Protein AF-A0A9E2PJC6-F1 (afdb_monomer)

Radius of gyration: 30.35 Å; Cα contacts (8 Å, |Δi|>4): 29; chains: 1; bounding box: 63×30×76 Å

Secondary structure (DSSP, 8-state):
-HHHHHHHHHHHHHTHHHHHHHHHHHHHHHHHHHTT------GGGGS-TT-HHHHHHHHHHHHH--S---------SSS-S-SHHHHHHHHHHHHHHHHSTT--GGG---TT-

Sequence (113 aa):
MKIFAIKFANAVIKYRLLFVVIFTFISLFFLYVIRDIDFETNIDDFYPQRHPYLNVQNKLTAIFGGLNQASIAIHVKEGDILNPDTLGKVIRITNELYLMDGINAGRITSLSA

Mean predicted aligned error: 11.97 Å

Structure (mmCIF, N/CA/C/O backbone):
data_AF-A0A9E2PJC6-F1
#
_entry.id   AF-A0A9E2PJC6-F1
#
loop_
_atom_site.group_PDB
_atom_site.id
_atom_site.type_symbol
_atom_site.label_atom_id
_atom_site.label_alt_id
_atom_site.label_comp_id
_atom_site.label_asym_id
_atom_site.label_entity_id
_atom_site.label_seq_id
_atom_site.pdbx_PDB_ins_code
_atom_site.Cartn_x
_atom_site.Cartn_y
_atom_site.Cartn_z
_atom_site.occupancy
_atom_site.B_iso_or_equiv
_atom_site.auth_seq_id
_atom_site.auth_comp_id
_atom_site.auth_asym_id
_atom_site.auth_atom_id
_atom_site.pdbx_PDB_model_num
ATOM 1 N N . MET A 1 1 ? 36.268 5.777 -38.841 1.00 59.91 1 MET A N 1
ATOM 2 C CA . MET A 1 1 ? 35.090 6.354 -38.145 1.00 59.91 1 MET A CA 1
ATOM 3 C C . MET A 1 1 ? 34.325 7.401 -38.967 1.00 59.91 1 MET A C 1
ATOM 5 O O . MET A 1 1 ? 33.122 7.251 -39.118 1.00 59.91 1 MET A O 1
ATOM 9 N N . LYS A 1 2 ? 34.980 8.416 -39.559 1.00 68.38 2 LYS A N 1
ATOM 10 C CA . LYS A 1 2 ? 34.298 9.513 -40.292 1.00 68.38 2 LYS A CA 1
ATOM 11 C C . LYS A 1 2 ? 33.443 9.064 -41.495 1.00 68.38 2 LYS A C 1
ATOM 13 O O . LYS A 1 2 ? 32.344 9.564 -41.684 1.00 68.38 2 LYS A O 1
ATOM 18 N N . ILE A 1 3 ? 33.907 8.074 -42.262 1.00 73.31 3 ILE A N 1
ATOM 19 C CA . ILE A 1 3 ? 33.200 7.560 -43.455 1.00 73.31 3 ILE A CA 1
ATOM 20 C C . ILE A 1 3 ? 31.869 6.884 -43.086 1.00 73.31 3 ILE A C 1
ATOM 22 O O . ILE A 1 3 ? 30.889 7.004 -43.815 1.00 73.31 3 ILE A O 1
ATOM 26 N N . PHE A 1 4 ? 31.819 6.204 -41.940 1.00 78.50 4 PHE A N 1
ATOM 27 C CA . 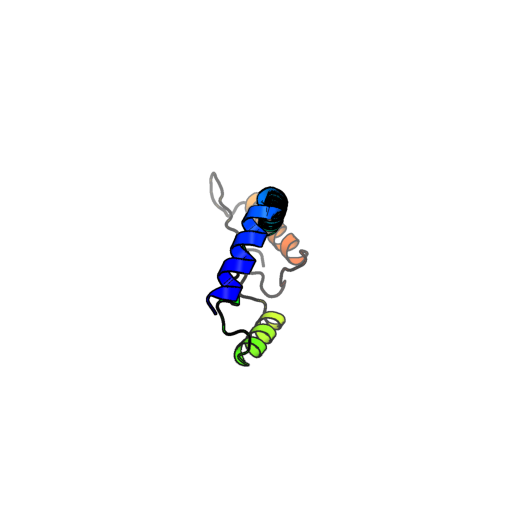PHE A 1 4 ? 30.606 5.551 -41.448 1.00 78.50 4 PHE A CA 1
ATOM 28 C C . PHE A 1 4 ? 29.540 6.579 -41.052 1.00 78.50 4 PHE A C 1
ATOM 30 O O . PHE A 1 4 ? 28.398 6.473 -41.488 1.00 78.50 4 PHE A O 1
ATOM 37 N N . ALA A 1 5 ? 29.935 7.624 -40.320 1.00 82.00 5 ALA A N 1
ATOM 38 C CA . ALA A 1 5 ? 29.036 8.707 -39.926 1.00 82.00 5 ALA A CA 1
ATOM 39 C C . ALA A 1 5 ? 28.439 9.441 -41.142 1.00 82.00 5 ALA A C 1
ATOM 41 O O . ALA A 1 5 ? 27.244 9.719 -41.165 1.00 82.00 5 ALA A O 1
ATOM 42 N N . ILE A 1 6 ? 29.242 9.687 -42.185 1.00 83.00 6 ILE A N 1
ATOM 43 C CA . ILE A 1 6 ? 28.776 10.345 -43.417 1.00 83.00 6 ILE A CA 1
ATOM 44 C C . ILE A 1 6 ? 27.799 9.446 -44.192 1.00 83.00 6 ILE A C 1
ATOM 46 O O . ILE A 1 6 ? 26.764 9.916 -44.662 1.00 83.00 6 ILE A O 1
ATOM 50 N N . LYS A 1 7 ? 28.080 8.138 -44.293 1.00 82.00 7 LYS A N 1
ATOM 51 C CA . LYS A 1 7 ? 27.158 7.175 -44.923 1.00 82.00 7 LYS A CA 1
ATOM 52 C C . LYS A 1 7 ? 25.830 7.071 -44.165 1.00 82.00 7 LYS A C 1
ATOM 54 O O . LYS A 1 7 ? 24.780 7.018 -44.800 1.00 82.00 7 LYS A O 1
ATOM 59 N N . PHE A 1 8 ? 25.874 7.089 -42.834 1.00 85.12 8 PHE A N 1
ATOM 60 C CA . PHE A 1 8 ? 24.685 7.073 -41.984 1.00 85.12 8 PHE A CA 1
ATOM 61 C C . PHE A 1 8 ? 23.861 8.361 -42.123 1.00 85.12 8 PHE A C 1
ATOM 63 O O . PHE A 1 8 ? 22.662 8.292 -42.378 1.00 85.12 8 PHE A O 1
ATOM 70 N N . ALA A 1 9 ? 24.502 9.531 -42.061 1.00 82.69 9 ALA A N 1
ATOM 71 C CA . ALA A 1 9 ? 23.832 10.817 -42.253 1.00 82.69 9 ALA A CA 1
ATOM 72 C C . ALA A 1 9 ? 23.138 10.904 -43.623 1.00 82.69 9 ALA A C 1
ATOM 74 O O . ALA A 1 9 ? 21.976 11.299 -43.708 1.00 82.69 9 ALA A O 1
ATOM 75 N N . ASN A 1 10 ? 23.802 10.444 -44.689 1.00 84.94 10 ASN A N 1
ATOM 76 C CA . ASN A 1 10 ? 23.204 10.398 -46.024 1.00 84.94 10 ASN A CA 1
ATOM 77 C C . ASN A 1 10 ? 22.002 9.441 -46.100 1.00 84.94 10 ASN A C 1
ATOM 79 O O . ASN A 1 10 ? 21.031 9.748 -46.789 1.00 84.94 10 ASN A O 1
ATOM 83 N N . ALA A 1 11 ? 22.028 8.311 -45.386 1.00 84.31 11 ALA A N 1
ATOM 84 C CA . ALA A 1 11 ? 20.886 7.399 -45.306 1.00 84.31 11 ALA A CA 1
ATOM 85 C C . ALA A 1 11 ? 19.696 8.029 -44.560 1.00 84.31 11 ALA A C 1
ATOM 87 O O . ALA A 1 11 ? 18.560 7.920 -45.024 1.00 84.31 11 ALA A O 1
ATOM 88 N N . VAL A 1 12 ? 19.954 8.744 -43.462 1.00 86.06 12 VAL A N 1
ATOM 89 C CA . VAL A 1 12 ? 18.923 9.471 -42.704 1.00 86.06 12 VAL A CA 1
ATOM 90 C C . VAL A 1 12 ? 18.301 10.584 -43.548 1.00 86.06 12 VAL A C 1
ATOM 92 O O . VAL A 1 12 ? 17.080 10.707 -43.590 1.00 86.06 12 VAL A O 1
ATOM 95 N N . ILE A 1 13 ? 19.110 11.353 -44.281 1.00 88.88 13 ILE A N 1
ATOM 96 C CA . ILE A 1 13 ? 18.614 12.431 -45.151 1.00 88.88 13 ILE A CA 1
ATOM 97 C C . ILE A 1 13 ? 17.812 11.857 -46.328 1.00 88.88 13 ILE A C 1
ATOM 99 O O . ILE A 1 13 ? 16.726 12.355 -46.635 1.00 88.88 13 ILE A O 1
ATOM 103 N N . LYS A 1 14 ? 18.304 10.784 -46.965 1.00 90.38 14 LYS A N 1
ATOM 104 C CA . LYS A 1 14 ? 17.635 10.136 -48.104 1.00 90.38 14 LYS A CA 1
ATOM 105 C C . LYS A 1 14 ? 16.277 9.543 -47.720 1.00 90.38 14 LYS A C 1
ATOM 107 O O . LYS A 1 14 ? 15.327 9.674 -48.486 1.00 90.38 14 LYS A O 1
ATOM 112 N N . TYR A 1 15 ? 16.172 8.933 -46.539 1.00 90.94 15 TYR A N 1
ATOM 113 C CA . TYR A 1 15 ? 14.942 8.305 -46.043 1.00 90.94 15 TYR A CA 1
ATOM 114 C C . TYR A 1 15 ? 14.285 9.101 -44.906 1.00 90.94 15 TYR A C 1
ATOM 116 O O . TYR A 1 15 ? 13.640 8.520 -44.038 1.00 90.94 15 TYR A O 1
ATOM 124 N N . ARG A 1 16 ? 14.415 10.435 -44.904 1.00 89.56 16 ARG A N 1
ATOM 125 C CA . ARG A 1 16 ? 13.964 11.307 -43.800 1.00 89.56 16 ARG A CA 1
ATOM 126 C C . ARG A 1 16 ? 12.532 11.049 -43.321 1.00 89.56 16 ARG A C 1
ATOM 128 O O . ARG A 1 16 ? 12.294 11.043 -42.123 1.00 89.56 16 ARG A O 1
ATOM 135 N N . LEU A 1 17 ? 11.598 10.780 -44.238 1.00 90.81 17 LEU A N 1
ATOM 136 C CA . LEU A 1 17 ? 10.206 10.462 -43.900 1.00 90.81 17 LEU A CA 1
ATOM 137 C C . LEU A 1 17 ? 10.081 9.133 -43.146 1.00 90.81 17 LEU A C 1
ATOM 139 O O . LEU A 1 17 ? 9.351 9.068 -42.166 1.00 90.81 17 LEU A O 1
ATOM 143 N N . LEU A 1 18 ? 10.828 8.103 -43.555 1.00 91.69 18 LEU A N 1
ATOM 144 C CA . LEU A 1 18 ? 10.852 6.804 -42.880 1.00 91.69 18 LEU A CA 1
ATOM 145 C C . LEU A 1 18 ? 11.332 6.958 -41.432 1.00 91.69 18 LEU A C 1
ATOM 147 O O . LEU A 1 18 ? 10.693 6.457 -40.514 1.00 91.69 18 LEU A O 1
ATOM 151 N N . PHE A 1 19 ? 12.431 7.689 -41.226 1.00 92.12 19 PHE A N 1
ATOM 152 C CA . PHE A 1 19 ? 12.974 7.924 -39.889 1.00 92.12 19 PHE A CA 1
ATOM 153 C C . PHE A 1 19 ? 12.015 8.735 -39.018 1.00 92.12 19 PHE A C 1
ATOM 155 O O . PHE A 1 19 ? 11.775 8.344 -37.880 1.00 92.12 19 PHE A O 1
ATOM 162 N N . VAL A 1 20 ? 11.428 9.815 -39.547 1.00 93.56 20 VAL A N 1
ATOM 163 C CA . VAL A 1 20 ? 10.435 10.616 -38.812 1.00 93.56 20 VAL A CA 1
ATOM 164 C C . VAL A 1 20 ? 9.256 9.749 -38.383 1.00 93.56 20 VAL A C 1
ATOM 166 O O . VAL A 1 20 ? 8.925 9.735 -37.204 1.00 93.56 20 VAL A O 1
ATOM 169 N N . VAL A 1 21 ? 8.681 8.964 -39.298 1.00 96.12 21 VAL A N 1
ATOM 170 C CA . VAL A 1 21 ? 7.554 8.074 -38.989 1.00 96.12 21 VAL A CA 1
ATOM 171 C C . VAL A 1 21 ? 7.933 7.060 -37.909 1.00 96.12 21 VAL A C 1
ATOM 173 O O . VAL A 1 21 ? 7.198 6.915 -36.937 1.00 96.12 21 VAL A O 1
ATOM 176 N N . ILE A 1 22 ? 9.091 6.405 -38.029 1.00 96.06 22 ILE A N 1
ATOM 177 C CA . ILE A 1 22 ? 9.562 5.426 -37.039 1.00 96.06 22 ILE A CA 1
ATOM 178 C C . ILE A 1 22 ? 9.707 6.065 -35.655 1.00 96.06 22 ILE A C 1
ATOM 180 O O . ILE A 1 22 ? 9.180 5.530 -34.683 1.00 96.06 22 ILE A O 1
ATOM 184 N N . PHE A 1 23 ? 10.381 7.212 -35.551 1.00 95.75 23 PHE A N 1
ATOM 185 C CA . PHE A 1 23 ? 10.564 7.878 -34.261 1.00 95.75 23 PHE A CA 1
ATOM 186 C C . PHE A 1 23 ? 9.244 8.374 -33.678 1.00 95.75 23 PHE A C 1
ATOM 188 O O . PHE A 1 23 ? 9.021 8.206 -32.483 1.00 95.75 23 PHE A O 1
ATOM 195 N N . THR A 1 24 ? 8.339 8.902 -34.503 1.00 96.62 24 THR A N 1
ATOM 196 C CA . THR A 1 24 ? 6.994 9.278 -34.056 1.00 96.62 24 THR A CA 1
ATOM 197 C C . THR A 1 24 ? 6.230 8.073 -33.510 1.00 96.62 24 THR A C 1
ATOM 199 O O . THR A 1 24 ? 5.648 8.174 -32.433 1.00 96.62 24 THR A O 1
ATOM 202 N N . PHE A 1 25 ? 6.268 6.922 -34.187 1.00 97.25 25 PHE A N 1
ATOM 203 C CA . PHE A 1 25 ? 5.638 5.698 -33.683 1.00 97.25 25 PHE A CA 1
ATOM 204 C C . PHE A 1 25 ? 6.255 5.226 -32.365 1.00 97.25 25 PHE A C 1
ATOM 206 O O . PHE A 1 25 ? 5.517 4.870 -31.451 1.00 97.25 25 PHE A O 1
ATOM 213 N N . ILE A 1 26 ? 7.583 5.268 -32.234 1.00 96.94 26 ILE A N 1
ATOM 214 C CA . ILE A 1 26 ? 8.277 4.916 -30.986 1.00 96.94 26 ILE A CA 1
ATOM 215 C C . ILE A 1 26 ? 7.859 5.860 -29.848 1.00 96.94 26 ILE A C 1
ATOM 217 O O . ILE A 1 26 ? 7.572 5.407 -28.742 1.00 96.94 26 ILE A O 1
ATOM 221 N N . SER A 1 27 ? 7.775 7.166 -30.108 1.00 96.12 27 SER A N 1
ATOM 222 C CA . SER A 1 27 ? 7.313 8.141 -29.116 1.00 96.12 27 SER A CA 1
ATOM 223 C C . SER A 1 27 ? 5.857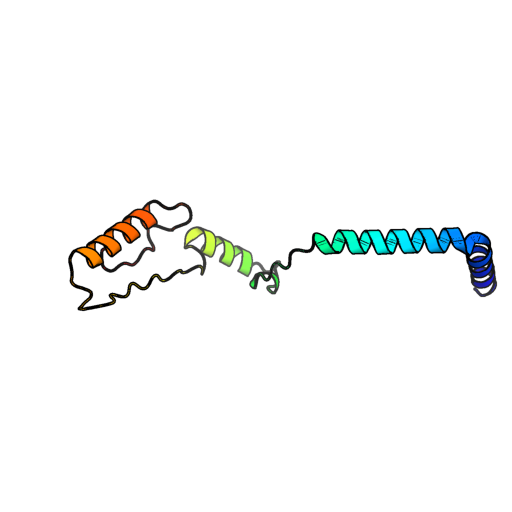 7.910 -28.707 1.00 96.12 27 SER A C 1
ATOM 225 O O . SER A 1 27 ? 5.552 7.953 -27.517 1.00 96.12 27 SER A O 1
ATOM 227 N N . LEU A 1 28 ? 4.964 7.628 -29.662 1.00 96.44 28 LEU A N 1
ATOM 228 C CA . LEU A 1 28 ? 3.561 7.306 -29.377 1.00 96.44 28 LEU A CA 1
ATOM 229 C C . LEU A 1 28 ? 3.419 6.000 -28.591 1.00 96.44 28 LEU A C 1
ATOM 231 O O . LEU A 1 28 ? 2.582 5.917 -27.697 1.00 96.44 28 LEU A O 1
ATOM 235 N N . PHE A 1 29 ? 4.254 5.004 -28.887 1.00 95.69 29 PHE A N 1
ATOM 236 C CA . PHE A 1 29 ? 4.311 3.761 -28.127 1.00 95.69 29 PHE A CA 1
ATOM 237 C C . PHE A 1 29 ? 4.674 4.024 -26.661 1.00 95.69 29 PHE A C 1
ATOM 239 O O . PHE A 1 29 ? 3.953 3.582 -25.772 1.00 95.69 29 PHE A O 1
ATOM 246 N N . PHE A 1 30 ? 5.727 4.802 -26.390 1.00 94.81 30 PHE A N 1
ATOM 247 C CA . PHE A 1 30 ? 6.070 5.155 -25.010 1.00 94.81 30 PHE A CA 1
ATOM 248 C C . PHE A 1 30 ? 4.965 5.957 -24.319 1.00 94.81 30 PHE A C 1
ATOM 250 O O . PHE A 1 30 ? 4.675 5.700 -23.156 1.00 94.81 30 PHE A O 1
ATOM 257 N N . LEU A 1 31 ? 4.308 6.878 -25.030 1.00 94.00 31 LEU A N 1
ATOM 258 C CA . LEU A 1 31 ? 3.180 7.632 -24.483 1.00 94.00 31 LEU A CA 1
ATOM 259 C C . LEU A 1 31 ? 2.008 6.722 -24.084 1.00 94.00 31 LEU A C 1
ATOM 261 O O . LEU A 1 31 ? 1.370 6.965 -23.064 1.00 94.00 31 LEU A O 1
ATOM 265 N N . TYR A 1 32 ? 1.742 5.674 -24.866 1.00 94.12 32 TYR A N 1
ATOM 266 C CA . TYR A 1 32 ? 0.724 4.678 -24.539 1.00 94.12 32 TYR A CA 1
ATOM 267 C C . TYR A 1 32 ? 1.088 3.894 -23.271 1.00 94.12 32 TYR A C 1
ATOM 269 O O . TYR A 1 32 ? 0.251 3.765 -22.384 1.00 94.12 32 TYR A O 1
ATOM 277 N N . VAL A 1 33 ? 2.349 3.465 -23.141 1.00 91.44 33 VAL A N 1
ATOM 278 C CA . VAL A 1 33 ? 2.842 2.702 -21.977 1.00 91.44 33 VAL A CA 1
ATOM 279 C C . VAL A 1 33 ? 2.788 3.511 -20.676 1.00 91.44 33 VAL A C 1
ATOM 281 O O . VAL A 1 33 ? 2.572 2.937 -19.615 1.00 91.44 33 VAL A O 1
ATOM 284 N N . ILE A 1 34 ? 2.929 4.842 -20.730 1.00 90.88 34 ILE A N 1
ATOM 285 C CA . ILE A 1 34 ? 2.858 5.700 -19.531 1.00 90.88 34 ILE A CA 1
ATOM 286 C C . ILE A 1 34 ? 1.514 5.570 -18.804 1.00 90.88 34 ILE A C 1
ATOM 288 O O . ILE A 1 34 ? 1.470 5.713 -17.584 1.00 90.88 34 ILE A O 1
ATOM 292 N N . ARG A 1 35 ? 0.422 5.294 -19.527 1.00 83.12 35 ARG A N 1
ATOM 293 C CA . ARG A 1 35 ? -0.907 5.146 -18.921 1.00 83.12 35 ARG A CA 1
ATOM 294 C C . ARG A 1 35 ? -0.984 3.967 -17.946 1.00 83.12 35 ARG A C 1
ATOM 296 O O . ARG A 1 35 ? -1.766 4.040 -17.006 1.00 83.12 35 ARG A O 1
ATOM 303 N N . ASP A 1 36 ? -0.187 2.929 -18.169 1.00 82.75 36 ASP A N 1
ATOM 304 C CA . ASP A 1 36 ? -0.211 1.696 -17.378 1.00 82.75 36 ASP A CA 1
ATOM 305 C C . ASP A 1 36 ? 0.820 1.721 -16.232 1.00 82.75 36 ASP A C 1
ATOM 307 O O . ASP A 1 36 ? 1.085 0.698 -15.604 1.00 82.75 36 ASP A O 1
ATOM 311 N N . ILE A 1 37 ? 1.446 2.876 -15.971 1.00 82.75 37 ILE A N 1
ATOM 312 C CA . ILE A 1 37 ? 2.372 3.039 -14.849 1.00 82.75 37 ILE A CA 1
ATOM 313 C C . ILE A 1 37 ? 1.560 3.314 -13.583 1.00 82.75 37 ILE A C 1
ATOM 315 O O . ILE A 1 37 ? 1.136 4.445 -13.336 1.00 82.75 37 ILE A O 1
ATOM 319 N N . ASP A 1 38 ? 1.398 2.283 -12.761 1.00 75.06 38 ASP A N 1
ATOM 320 C CA . ASP A 1 38 ? 0.885 2.417 -11.403 1.00 75.06 38 ASP A CA 1
ATOM 321 C C . ASP A 1 38 ? 2.007 2.868 -10.456 1.00 75.06 38 ASP A C 1
ATOM 323 O O . ASP A 1 38 ? 3.071 2.252 -10.356 1.00 75.06 38 ASP A O 1
ATOM 327 N N . PHE A 1 39 ? 1.776 3.980 -9.755 1.00 68.31 39 PHE A N 1
ATOM 328 C CA . PHE A 1 39 ? 2.667 4.451 -8.697 1.00 68.31 39 PHE A CA 1
ATOM 329 C C . PHE A 1 39 ? 2.344 3.706 -7.401 1.00 68.31 39 PHE A C 1
ATOM 331 O O . PHE A 1 39 ? 1.609 4.205 -6.549 1.00 68.31 39 PHE A O 1
ATOM 338 N N . GLU A 1 40 ? 2.901 2.509 -7.238 1.00 66.56 40 GLU A N 1
ATOM 339 C CA . GLU A 1 40 ? 2.879 1.815 -5.951 1.00 66.56 40 GLU A CA 1
ATOM 340 C C . GLU A 1 40 ? 3.934 2.441 -5.029 1.00 66.56 40 GLU A C 1
ATOM 342 O O . GLU A 1 40 ? 5.126 2.159 -5.107 1.00 66.56 40 GLU A O 1
ATOM 347 N N . THR A 1 41 ? 3.513 3.347 -4.144 1.00 63.31 41 THR A N 1
ATOM 348 C CA . THR A 1 41 ? 4.367 3.835 -3.053 1.00 63.31 41 THR A CA 1
ATOM 349 C C . THR A 1 41 ? 4.333 2.842 -1.900 1.00 63.31 41 THR A C 1
ATOM 351 O O . THR A 1 41 ? 3.764 3.133 -0.844 1.00 63.31 41 THR A O 1
ATOM 354 N N . ASN A 1 42 ? 4.905 1.655 -2.097 1.00 65.25 42 ASN A N 1
ATOM 355 C CA . ASN A 1 42 ? 5.148 0.759 -0.981 1.00 65.25 42 ASN A CA 1
ATOM 356 C C . ASN A 1 42 ? 6.475 1.145 -0.313 1.00 65.25 42 ASN A C 1
ATOM 358 O O . ASN A 1 42 ? 7.536 1.125 -0.932 1.00 65.25 42 ASN A O 1
ATOM 362 N N . ILE A 1 43 ? 6.420 1.519 0.968 1.00 61.59 43 ILE A N 1
ATOM 363 C CA . ILE A 1 43 ? 7.616 1.844 1.762 1.00 61.59 43 ILE A CA 1
ATOM 364 C C . ILE A 1 43 ? 8.574 0.642 1.794 1.00 61.59 43 ILE A C 1
ATOM 366 O O . ILE A 1 43 ? 9.792 0.826 1.858 1.00 61.59 43 ILE A O 1
ATOM 370 N N . ASP A 1 44 ? 8.035 -0.572 1.669 1.00 64.62 44 ASP A N 1
ATOM 371 C CA . ASP A 1 44 ? 8.822 -1.795 1.650 1.00 64.62 44 ASP A CA 1
ATOM 372 C C . ASP A 1 44 ? 9.793 -1.862 0.457 1.00 64.62 44 ASP A C 1
ATOM 374 O O . ASP A 1 44 ? 10.875 -2.436 0.589 1.00 64.62 44 ASP A O 1
ATOM 378 N N . ASP A 1 45 ? 9.493 -1.211 -0.673 1.00 67.62 45 ASP A N 1
ATOM 379 C CA . ASP A 1 45 ? 10.341 -1.226 -1.879 1.00 67.62 45 ASP A CA 1
ATOM 380 C C . ASP A 1 45 ? 11.669 -0.484 -1.696 1.00 67.62 45 ASP A C 1
ATOM 382 O O . ASP A 1 45 ? 12.636 -0.721 -2.425 1.00 67.62 45 ASP A O 1
ATOM 386 N N . PHE A 1 46 ? 11.756 0.374 -0.679 1.00 70.50 46 PHE A N 1
ATOM 387 C CA . PHE A 1 46 ? 12.995 1.053 -0.316 1.00 70.50 46 PHE A CA 1
ATOM 388 C C . PHE A 1 46 ? 13.943 0.163 0.501 1.00 70.50 46 PHE A C 1
ATOM 390 O O . PHE A 1 46 ? 15.108 0.527 0.697 1.00 70.50 46 PHE A O 1
ATOM 397 N N . TYR A 1 47 ? 13.492 -1.004 0.976 1.00 74.44 47 TYR A N 1
ATOM 398 C CA . TYR A 1 47 ? 14.341 -1.923 1.727 1.00 74.44 47 TYR A CA 1
ATOM 399 C C . TYR A 1 47 ? 15.190 -2.819 0.812 1.00 74.44 47 TYR A C 1
ATOM 401 O O . TYR A 1 47 ? 14.783 -3.177 -0.293 1.00 74.44 47 TYR A O 1
ATOM 409 N N . PRO A 1 48 ? 16.384 -3.248 1.266 1.00 75.56 48 PRO A N 1
ATOM 410 C CA . PRO A 1 48 ? 17.209 -4.201 0.532 1.00 75.56 48 PRO A CA 1
ATOM 411 C C . PRO A 1 48 ? 16.544 -5.585 0.512 1.00 75.56 48 PRO A C 1
ATOM 413 O O . PRO A 1 48 ? 16.840 -6.439 1.346 1.00 75.56 48 PRO A O 1
ATOM 416 N N . GLN A 1 49 ? 15.688 -5.816 -0.489 1.00 68.12 49 GLN A N 1
ATOM 417 C CA . GLN A 1 49 ? 14.818 -6.993 -0.663 1.00 68.12 49 GLN A CA 1
ATOM 418 C C . GLN A 1 49 ? 15.528 -8.356 -0.540 1.00 68.12 49 GLN A C 1
ATOM 420 O O . GLN A 1 49 ? 14.915 -9.363 -0.203 1.00 68.12 49 GLN A O 1
ATOM 425 N N . ARG A 1 50 ? 16.843 -8.415 -0.785 1.00 73.00 50 ARG A N 1
ATOM 426 C CA . ARG A 1 50 ? 17.641 -9.656 -0.715 1.00 73.00 50 ARG A CA 1
ATOM 427 C C . ARG A 1 50 ? 18.189 -9.976 0.678 1.00 73.00 50 ARG A C 1
ATOM 429 O O . 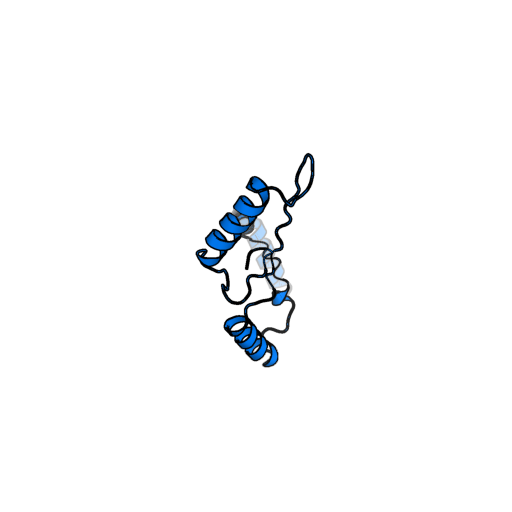ARG A 1 50 ? 18.868 -10.990 0.838 1.00 73.00 50 ARG A O 1
ATOM 436 N N . HIS A 1 51 ? 17.963 -9.123 1.674 1.00 79.94 51 HIS A N 1
ATOM 437 C CA . HIS A 1 51 ? 18.538 -9.324 2.998 1.00 79.94 51 HIS A CA 1
ATOM 438 C C . HIS A 1 51 ? 17.758 -10.394 3.796 1.00 79.94 51 HIS A C 1
ATOM 440 O O . HIS A 1 51 ? 16.534 -10.301 3.900 1.00 79.94 51 HIS A O 1
ATOM 446 N N . PRO A 1 52 ? 18.424 -11.383 4.431 1.00 82.25 52 PRO A N 1
ATOM 447 C CA . PRO A 1 52 ? 17.759 -12.490 5.137 1.00 82.25 52 PRO A CA 1
ATOM 448 C C . PRO A 1 52 ? 16.846 -12.048 6.292 1.00 82.25 52 PRO A C 1
ATOM 450 O O . PRO A 1 52 ? 15.913 -12.767 6.641 1.00 82.25 52 PRO A O 1
ATOM 453 N N . TYR A 1 53 ? 17.068 -10.854 6.848 1.00 80.50 53 TYR A N 1
ATOM 454 C CA . TYR A 1 53 ? 16.184 -10.243 7.847 1.00 80.50 53 TYR A CA 1
ATOM 455 C C . TYR A 1 53 ? 14.751 -10.047 7.333 1.00 80.50 53 TYR A C 1
ATOM 457 O O . TYR A 1 53 ? 13.809 -10.318 8.071 1.00 80.50 53 TYR A O 1
ATOM 465 N N . LEU A 1 54 ? 14.571 -9.646 6.068 1.00 79.44 54 LEU A N 1
ATOM 466 C CA . LEU A 1 54 ? 13.237 -9.413 5.505 1.00 79.44 54 LEU A CA 1
ATOM 467 C C . LEU A 1 54 ? 12.435 -10.712 5.398 1.00 79.44 54 LEU A C 1
ATOM 469 O O . LEU A 1 54 ? 11.237 -10.716 5.639 1.00 79.44 54 LEU A O 1
ATOM 473 N N . ASN A 1 55 ? 13.095 -11.847 5.154 1.00 81.19 55 ASN A N 1
ATOM 474 C CA . ASN A 1 55 ? 12.428 -13.153 5.154 1.00 81.19 55 ASN A CA 1
ATOM 475 C C . ASN A 1 55 ? 11.905 -13.536 6.543 1.00 81.19 55 ASN A C 1
ATOM 477 O O . ASN A 1 55 ? 10.838 -14.141 6.665 1.00 81.19 55 ASN A O 1
ATOM 481 N N . VAL A 1 56 ? 12.662 -13.205 7.593 1.00 84.69 56 VAL A N 1
ATOM 482 C CA . VAL A 1 56 ? 12.238 -13.426 8.981 1.00 84.69 56 VAL A CA 1
ATOM 483 C C . VAL A 1 56 ? 11.101 -12.473 9.330 1.00 84.69 56 VAL A C 1
ATOM 485 O O . VAL A 1 56 ? 10.081 -12.923 9.843 1.00 84.69 56 VAL A O 1
ATOM 488 N N . GLN A 1 57 ? 11.237 -11.195 8.980 1.00 81.25 57 GLN A N 1
ATOM 489 C CA . GLN A 1 57 ? 10.207 -10.184 9.187 1.00 81.25 57 GLN A CA 1
ATOM 490 C C . GLN A 1 57 ? 8.897 -10.566 8.490 1.00 81.25 57 GLN A C 1
ATOM 492 O O . GLN A 1 57 ? 7.863 -10.596 9.142 1.00 81.25 57 GLN A O 1
ATOM 497 N N . ASN A 1 58 ? 8.933 -10.975 7.220 1.00 80.38 58 ASN A N 1
ATOM 498 C CA . ASN A 1 58 ? 7.745 -11.393 6.470 1.00 80.38 58 ASN A CA 1
ATOM 499 C C . ASN A 1 58 ? 7.068 -12.618 7.099 1.00 80.38 58 ASN A C 1
ATOM 501 O O . ASN A 1 58 ? 5.842 -12.675 7.173 1.00 80.38 58 ASN A O 1
ATOM 505 N N . LYS A 1 59 ? 7.846 -13.584 7.611 1.00 83.25 59 LYS A N 1
ATOM 506 C CA . LYS A 1 59 ? 7.295 -14.722 8.368 1.00 83.25 59 LYS A CA 1
ATOM 507 C C . LYS A 1 59 ? 6.639 -14.280 9.673 1.00 83.25 59 LYS A C 1
ATOM 509 O O . LYS A 1 59 ? 5.556 -14.759 9.991 1.00 83.25 59 LYS A O 1
ATOM 514 N N . LEU A 1 60 ? 7.271 -13.374 10.417 1.00 81.69 60 LEU A N 1
ATOM 515 C CA . LEU A 1 60 ? 6.698 -12.822 11.644 1.00 81.69 60 LEU A CA 1
ATOM 516 C C . LEU A 1 60 ? 5.419 -12.033 11.344 1.00 81.69 60 LEU A C 1
ATOM 518 O O . LEU A 1 60 ? 4.417 -12.240 12.015 1.00 81.69 60 LEU A O 1
ATOM 522 N N . THR A 1 61 ? 5.411 -11.212 10.299 1.00 78.00 61 THR A N 1
ATOM 523 C CA . THR A 1 61 ? 4.238 -10.475 9.820 1.00 78.00 61 THR A CA 1
ATOM 524 C C . THR A 1 61 ? 3.109 -11.404 9.373 1.00 78.00 61 THR A C 1
ATOM 526 O O . THR A 1 61 ? 1.954 -11.130 9.678 1.00 78.00 61 THR A O 1
ATOM 529 N N . ALA A 1 62 ? 3.408 -12.526 8.716 1.00 75.25 62 ALA A N 1
ATOM 530 C CA . ALA A 1 62 ? 2.391 -13.505 8.334 1.00 75.25 62 ALA A CA 1
ATOM 531 C C . ALA A 1 62 ? 1.773 -14.225 9.548 1.00 75.25 62 ALA A C 1
ATOM 533 O O . ALA A 1 62 ? 0.576 -14.493 9.556 1.00 75.25 62 ALA A O 1
ATOM 534 N N . ILE A 1 63 ? 2.576 -14.529 10.575 1.00 75.38 63 ILE A N 1
ATOM 535 C CA . ILE A 1 63 ? 2.125 -15.265 11.769 1.00 75.38 63 ILE A CA 1
ATOM 536 C C . ILE A 1 63 ? 1.422 -14.340 12.768 1.00 75.38 63 ILE A C 1
ATOM 538 O O . ILE A 1 63 ? 0.355 -14.665 13.283 1.00 75.38 63 ILE A O 1
ATOM 542 N N . PHE A 1 64 ? 2.022 -13.191 13.067 1.00 74.25 64 PHE A N 1
ATOM 543 C CA . PHE A 1 64 ? 1.535 -12.265 14.086 1.00 74.25 64 PHE A CA 1
ATOM 544 C C . PHE A 1 64 ? 0.620 -11.175 13.511 1.00 74.25 64 PHE A C 1
ATOM 546 O O . PHE A 1 64 ? -0.049 -10.476 14.272 1.00 74.25 64 PHE A O 1
ATOM 553 N N . GLY A 1 65 ? 0.531 -11.045 12.186 1.00 68.75 65 GLY A N 1
ATOM 554 C CA . GLY A 1 65 ? -0.120 -9.923 11.512 1.00 68.75 65 GLY A CA 1
ATOM 555 C C . GLY A 1 65 ? 0.831 -8.733 11.346 1.00 68.75 65 GLY A C 1
ATOM 556 O O . GLY A 1 65 ? 1.729 -8.512 12.162 1.00 68.75 65 GLY A O 1
ATOM 557 N N . GLY A 1 66 ? 0.645 -7.975 10.265 1.00 71.81 66 GLY A N 1
ATOM 558 C CA . GLY A 1 66 ? 1.461 -6.803 9.943 1.00 71.81 66 GLY A CA 1
ATOM 559 C C . GLY A 1 66 ? 1.194 -5.585 10.823 1.00 71.81 66 GLY A C 1
ATOM 560 O O . GLY A 1 66 ? 0.445 -5.634 11.795 1.00 71.81 66 GLY A O 1
ATOM 561 N N . LEU A 1 67 ? 1.806 -4.464 10.440 1.00 66.44 67 LEU A N 1
ATOM 562 C CA . LEU A 1 67 ? 1.655 -3.157 11.095 1.00 66.44 67 LEU A CA 1
ATOM 563 C C . LEU A 1 67 ? 0.338 -2.444 10.742 1.00 66.44 67 LEU A C 1
ATOM 565 O O . LEU A 1 67 ? 0.114 -1.316 11.172 1.00 66.44 67 LEU A O 1
ATOM 569 N N . ASN A 1 68 ? -0.533 -3.086 9.963 1.00 74.31 68 ASN A N 1
ATOM 570 C CA . ASN A 1 68 ? -1.777 -2.495 9.489 1.00 74.31 68 ASN A CA 1
ATOM 571 C C . ASN A 1 68 ? -2.809 -2.488 10.621 1.00 74.31 68 ASN A C 1
ATOM 573 O O . ASN A 1 68 ? -3.593 -3.422 10.780 1.00 74.31 68 ASN A O 1
ATOM 577 N N . GLN A 1 69 ? -2.771 -1.431 11.429 1.00 80.31 69 GLN A N 1
ATOM 578 C CA . GLN A 1 69 ? -3.735 -1.168 12.487 1.00 80.31 69 GLN A CA 1
ATOM 579 C C . GLN A 1 69 ? -4.740 -0.113 12.022 1.00 80.31 69 GLN A C 1
ATOM 581 O O . GLN A 1 69 ? -4.360 0.967 11.573 1.00 80.31 69 GLN A O 1
ATOM 586 N N . ALA A 1 70 ? -6.027 -0.408 12.183 1.00 84.31 70 ALA A N 1
ATOM 587 C CA . ALA A 1 70 ? -7.103 0.563 12.034 1.00 84.31 70 ALA A CA 1
ATOM 588 C C . ALA A 1 70 ? -7.691 0.880 13.414 1.00 84.31 70 ALA A C 1
ATOM 590 O O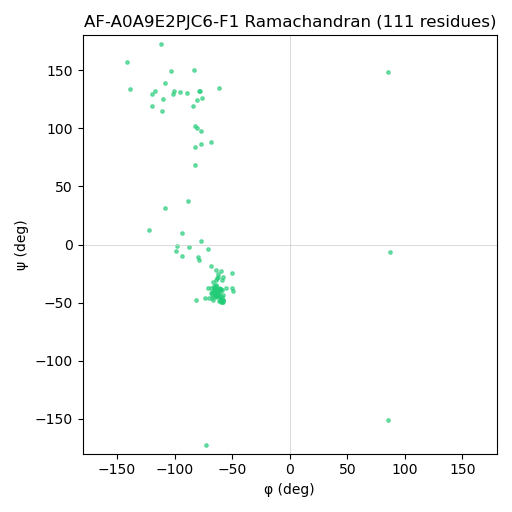 . ALA A 1 70 ? -7.870 -0.018 14.236 1.00 84.31 70 ALA A O 1
ATOM 591 N N . SER A 1 71 ? -7.992 2.154 13.665 1.00 89.88 71 SER A N 1
ATOM 592 C CA . SER A 1 71 ? -8.669 2.602 14.884 1.00 89.88 71 SER A CA 1
ATOM 593 C C . SER A 1 71 ? -9.986 3.269 14.513 1.00 89.88 71 SER A C 1
ATOM 595 O O . SER A 1 71 ? -10.020 4.142 13.644 1.00 89.88 71 SER A O 1
ATOM 597 N N . ILE A 1 72 ? -11.070 2.841 15.157 1.00 90.88 72 ILE A N 1
ATOM 598 C CA . ILE A 1 72 ? -12.417 3.364 14.925 1.00 90.88 72 ILE A CA 1
ATOM 599 C C . ILE A 1 72 ? -12.837 4.145 16.167 1.00 90.88 72 ILE A C 1
ATOM 601 O O . ILE A 1 72 ? -13.009 3.574 17.241 1.00 90.88 72 ILE A O 1
ATOM 605 N N . ALA A 1 73 ? -13.019 5.456 16.011 1.00 92.12 73 ALA A N 1
ATOM 606 C CA . ALA A 1 73 ? -13.525 6.328 17.064 1.00 92.12 73 ALA A CA 1
ATOM 607 C C . ALA A 1 73 ? -15.018 6.610 16.853 1.00 92.12 73 ALA A C 1
ATOM 609 O O . ALA A 1 73 ? -15.443 6.977 15.757 1.00 92.12 73 ALA A O 1
ATOM 610 N N . ILE A 1 74 ? -15.813 6.465 17.914 1.00 90.50 74 ILE A N 1
ATOM 611 C CA . ILE A 1 74 ? -17.254 6.737 17.897 1.00 90.50 74 ILE A CA 1
ATOM 612 C C . ILE A 1 74 ? -17.518 7.992 18.725 1.00 90.50 74 ILE A C 1
ATOM 614 O O . ILE A 1 74 ? -17.136 8.065 19.889 1.00 90.50 74 ILE A O 1
ATOM 618 N N . HIS A 1 75 ? -18.185 8.972 18.115 1.00 91.75 75 HIS A N 1
ATOM 619 C CA . HIS A 1 75 ? -18.542 10.238 18.749 1.00 91.75 75 HIS A CA 1
ATOM 620 C C . HIS A 1 75 ? -20.064 10.395 18.828 1.00 91.75 75 HIS A C 1
ATOM 622 O O . HIS A 1 75 ? -20.770 10.214 17.831 1.00 91.75 75 HIS A O 1
ATOM 628 N N . VAL A 1 76 ? -20.564 10.771 20.005 1.00 93.50 76 VAL A N 1
ATOM 629 C CA . VAL A 1 76 ? -21.980 11.075 20.240 1.00 93.50 76 VAL A CA 1
ATOM 630 C C . VAL A 1 76 ? -22.184 12.584 20.112 1.00 93.50 76 VAL A C 1
ATOM 632 O O . VAL A 1 76 ? -21.417 13.361 20.665 1.00 93.50 76 VAL A O 1
ATOM 635 N N . LYS A 1 77 ? -23.191 13.014 19.341 1.00 90.75 77 LYS A N 1
ATOM 636 C CA . LYS A 1 77 ? -23.445 14.446 19.089 1.00 90.75 77 LYS A CA 1
ATOM 637 C C . LYS A 1 77 ? -23.980 15.185 20.318 1.00 90.75 77 LYS A C 1
ATOM 639 O O . LYS A 1 77 ? -23.629 16.340 20.516 1.00 90.75 77 LYS A O 1
ATOM 644 N N . GLU A 1 78 ? -24.830 14.529 21.103 1.00 89.19 78 GLU A N 1
ATOM 645 C CA . GLU A 1 78 ? -25.497 15.102 22.274 1.00 89.19 78 GLU A CA 1
ATOM 646 C C . GLU A 1 78 ? -25.515 14.080 23.417 1.00 89.19 78 GLU A C 1
ATOM 648 O O . GLU A 1 78 ? -25.861 12.921 23.198 1.00 89.19 78 GLU A O 1
ATOM 653 N N . GLY A 1 79 ? -25.165 14.509 24.632 1.00 88.94 79 GLY A N 1
ATOM 654 C CA . GLY A 1 79 ? -25.108 13.636 25.809 1.00 88.94 79 GLY A CA 1
ATOM 655 C C . GLY A 1 79 ? -23.779 12.887 25.955 1.00 88.94 79 GLY A C 1
ATOM 656 O O . GLY A 1 79 ? -22.728 13.391 25.560 1.00 88.94 79 GLY A O 1
ATOM 657 N N . ASP A 1 80 ? -23.825 11.701 26.566 1.00 90.50 80 ASP A N 1
ATOM 658 C CA . ASP A 1 80 ? -22.655 10.862 26.844 1.00 90.50 80 ASP A CA 1
ATOM 659 C C . ASP A 1 80 ? -22.641 9.562 26.020 1.00 90.50 80 ASP A C 1
ATOM 661 O O . ASP A 1 80 ? -23.586 9.231 25.304 1.00 90.50 80 ASP A O 1
ATOM 665 N N . ILE A 1 81 ? -21.536 8.818 26.108 1.00 89.88 81 ILE A N 1
ATOM 666 C CA . ILE A 1 81 ? -21.343 7.542 25.401 1.00 89.88 81 ILE A CA 1
ATOM 667 C C . ILE A 1 81 ? -22.057 6.353 26.062 1.00 89.88 81 ILE A C 1
ATOM 669 O O . ILE A 1 81 ? -22.173 5.297 25.441 1.00 89.88 81 ILE A O 1
ATOM 673 N N . LEU A 1 82 ? -22.526 6.498 27.305 1.00 90.31 82 LEU A N 1
ATOM 674 C CA . LEU A 1 82 ? -23.082 5.429 28.139 1.00 90.31 82 LEU A CA 1
ATOM 675 C C . LEU A 1 82 ? -24.593 5.265 27.918 1.00 90.31 82 LEU A C 1
ATOM 677 O O . LEU A 1 82 ? -25.347 4.970 28.843 1.00 90.31 82 LEU A O 1
ATOM 681 N N . ASN A 1 83 ? -25.039 5.420 26.672 1.00 92.06 83 ASN A N 1
ATOM 682 C CA . ASN A 1 83 ? -26.419 5.172 26.275 1.00 92.06 83 ASN A CA 1
ATOM 683 C C . ASN A 1 83 ? -26.551 3.819 25.541 1.00 92.06 83 ASN A C 1
ATOM 685 O O . ASN A 1 83 ? -25.617 3.402 24.841 1.00 92.06 83 ASN A O 1
ATOM 689 N N . PRO A 1 84 ? -27.707 3.132 25.656 1.00 92.31 84 PRO A N 1
ATOM 690 C CA . PRO A 1 84 ? -27.921 1.822 25.038 1.00 92.31 84 PRO A CA 1
ATOM 691 C C . PRO A 1 84 ? -27.676 1.801 23.526 1.00 92.31 84 PRO A C 1
ATOM 693 O O . PRO A 1 84 ? -27.107 0.841 23.009 1.00 92.31 84 PRO A O 1
ATOM 696 N N . ASP A 1 85 ? -28.047 2.870 22.819 1.00 92.38 85 ASP A N 1
ATOM 697 C CA . ASP A 1 85 ? -27.909 2.944 21.363 1.00 92.38 85 ASP A CA 1
ATOM 698 C C . ASP A 1 85 ? -26.441 2.976 20.923 1.00 92.38 85 ASP A C 1
ATOM 700 O O . ASP A 1 85 ? -26.054 2.337 19.940 1.00 92.38 85 ASP A O 1
ATOM 704 N N . THR A 1 86 ? -25.600 3.7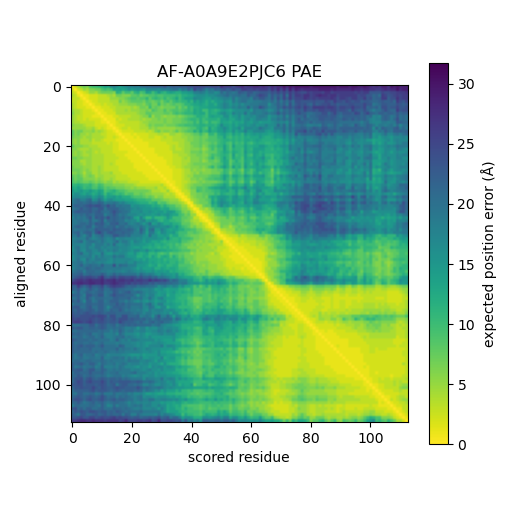15 21.647 1.00 93.44 86 THR A N 1
ATOM 705 C CA . THR A 1 86 ? -24.172 3.860 21.337 1.00 93.44 86 THR A CA 1
ATOM 706 C C . THR A 1 86 ? -23.412 2.592 21.693 1.00 93.44 86 THR A C 1
ATOM 708 O O . THR A 1 86 ? -22.664 2.078 20.860 1.00 93.44 86 THR A O 1
ATOM 711 N N . LEU A 1 87 ? -23.661 2.026 22.876 1.00 93.44 87 LEU A N 1
ATOM 712 C CA . LEU A 1 87 ? -23.062 0.752 23.281 1.00 93.44 87 LEU A CA 1
ATOM 713 C C . LEU A 1 87 ? -23.500 -0.396 22.356 1.00 93.44 87 LEU A C 1
ATOM 715 O O . LEU A 1 87 ? -22.669 -1.202 21.937 1.00 93.44 87 LEU A O 1
ATOM 719 N N . GLY A 1 88 ? -24.769 -0.417 21.939 1.00 94.56 88 GLY A N 1
ATOM 720 C CA . GLY A 1 88 ? -25.279 -1.369 20.951 1.00 94.56 88 GLY A CA 1
ATOM 721 C C . GLY A 1 88 ? -24.580 -1.256 19.592 1.00 94.56 88 GLY A C 1
ATOM 722 O O . GLY A 1 88 ? -24.269 -2.275 18.970 1.00 94.56 88 GLY A O 1
ATOM 723 N N . LYS A 1 89 ? -24.261 -0.035 19.138 1.00 93.69 89 LYS A N 1
ATOM 724 C CA . LYS A 1 89 ? -23.448 0.171 17.925 1.00 93.69 89 LYS A CA 1
ATOM 725 C C . LYS A 1 89 ? -22.028 -0.365 18.082 1.00 93.69 89 LYS A C 1
ATOM 727 O O . LYS A 1 89 ? -21.555 -1.018 17.158 1.00 93.69 89 LYS A O 1
ATOM 732 N N . VAL A 1 90 ? -21.369 -0.115 19.218 1.00 94.69 90 VAL A N 1
ATOM 733 C CA . VAL A 1 90 ? -20.014 -0.633 19.496 1.00 94.69 90 VAL A CA 1
ATOM 734 C C . VAL A 1 90 ? -20.006 -2.161 19.418 1.00 94.69 90 VAL A C 1
ATOM 736 O O . VAL A 1 90 ? -19.174 -2.727 18.710 1.00 94.69 90 VAL A O 1
ATOM 739 N N . ILE A 1 91 ? -20.970 -2.820 20.070 1.00 94.94 91 ILE A N 1
ATOM 740 C CA . ILE A 1 91 ? -21.122 -4.282 20.039 1.00 94.94 91 ILE A CA 1
ATOM 741 C C . ILE A 1 91 ? -21.315 -4.775 18.602 1.00 94.94 91 ILE A C 1
ATOM 743 O O . ILE A 1 91 ? -20.620 -5.692 18.169 1.00 94.94 91 ILE A O 1
ATOM 747 N N . ARG A 1 92 ? -22.225 -4.154 17.838 1.00 95.19 92 ARG A N 1
ATOM 748 C CA . ARG A 1 92 ? -22.500 -4.564 16.455 1.00 95.19 92 ARG A CA 1
ATOM 749 C C . ARG A 1 92 ? -21.269 -4.434 15.559 1.00 95.19 92 ARG A C 1
ATOM 751 O O . ARG A 1 92 ? -20.935 -5.395 14.879 1.00 95.19 92 ARG A O 1
ATOM 758 N N . ILE A 1 93 ? -20.581 -3.291 15.603 1.00 94.75 93 ILE A N 1
ATOM 759 C CA . ILE A 1 93 ? -19.348 -3.069 14.829 1.00 94.75 93 ILE A CA 1
ATOM 760 C C . ILE A 1 93 ? -18.297 -4.112 15.212 1.00 94.75 93 ILE A C 1
ATOM 762 O O . ILE A 1 93 ? -17.674 -4.711 14.344 1.00 94.75 93 ILE A O 1
ATOM 766 N N . THR A 1 94 ? -18.127 -4.368 16.509 1.00 94.56 94 THR A N 1
ATOM 767 C CA . THR A 1 94 ? -17.142 -5.339 16.998 1.00 94.56 94 THR A CA 1
ATOM 768 C C . THR A 1 94 ? -17.460 -6.752 16.495 1.00 94.56 94 THR A C 1
ATOM 770 O O . THR A 1 94 ? -16.570 -7.434 15.994 1.00 94.56 94 THR A O 1
ATOM 773 N N . ASN A 1 95 ? -18.727 -7.174 16.551 1.00 94.69 95 ASN A N 1
ATOM 774 C CA . ASN A 1 95 ? -19.170 -8.480 16.051 1.00 94.69 95 ASN A CA 1
ATOM 775 C C . ASN A 1 95 ? -19.017 -8.617 14.530 1.00 94.69 95 ASN A C 1
ATOM 777 O O . ASN A 1 95 ? -18.622 -9.677 14.055 1.00 94.69 95 ASN A O 1
ATOM 781 N N . GLU A 1 96 ? -19.304 -7.561 13.768 1.00 94.44 96 GLU A N 1
ATOM 782 C CA . GLU A 1 96 ? -19.092 -7.554 12.316 1.00 94.44 96 GLU A CA 1
ATOM 783 C C . GLU A 1 96 ? -17.598 -7.665 11.969 1.00 94.44 96 G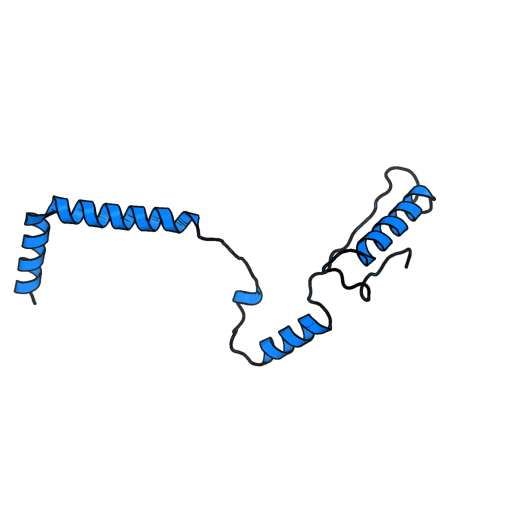LU A C 1
ATOM 785 O O . GLU A 1 96 ? -17.237 -8.431 11.078 1.00 94.44 96 GLU A O 1
ATOM 790 N N . LEU A 1 97 ? -16.717 -6.990 12.720 1.00 93.19 97 LEU A N 1
ATOM 791 C CA . LEU A 1 97 ? -15.263 -7.090 12.534 1.00 93.19 97 LEU A CA 1
ATOM 792 C C . LEU A 1 97 ? -14.720 -8.496 12.819 1.00 93.19 97 LEU A C 1
ATOM 794 O O . LEU A 1 97 ? -13.801 -8.931 12.132 1.00 93.19 97 LEU A O 1
ATOM 798 N N . TYR A 1 98 ? -15.291 -9.224 13.784 1.00 91.81 98 TYR A N 1
ATOM 799 C CA . TYR A 1 98 ? -14.926 -10.624 14.041 1.00 91.81 98 TYR A CA 1
ATOM 800 C C . TYR A 1 98 ? -15.222 -11.558 12.855 1.00 91.81 98 TYR A C 1
ATOM 802 O O . TYR A 1 98 ? -14.581 -12.601 12.738 1.00 91.81 98 TYR A O 1
ATOM 810 N N . LEU A 1 99 ? -16.186 -11.202 12.001 1.00 92.25 99 LEU A N 1
ATOM 811 C CA . LEU A 1 99 ? -16.625 -12.002 10.853 1.00 92.25 99 LEU A CA 1
ATOM 812 C C . LEU A 1 99 ? -16.009 -11.539 9.522 1.00 92.25 99 LEU A C 1
ATOM 814 O O . LEU A 1 99 ? -16.238 -12.181 8.499 1.00 92.25 99 LEU A O 1
ATOM 818 N N . MET A 1 100 ? -15.266 -10.427 9.511 1.00 91.25 100 MET A N 1
ATOM 819 C CA . MET A 1 100 ? -14.667 -9.874 8.296 1.00 91.25 100 MET A CA 1
ATOM 820 C C . MET A 1 100 ? -13.392 -10.614 7.888 1.00 91.25 100 MET A C 1
ATOM 822 O O . MET A 1 100 ? -12.454 -10.765 8.673 1.00 91.25 100 MET A O 1
ATOM 826 N N . ASP A 1 101 ? -13.315 -10.965 6.604 1.00 88.81 101 ASP A N 1
ATOM 827 C CA . ASP A 1 101 ? -12.102 -11.503 5.997 1.00 88.81 101 ASP A CA 1
ATOM 828 C C . ASP A 1 101 ? -10.951 -10.490 6.071 1.00 88.81 101 ASP A C 1
ATOM 830 O O . ASP A 1 101 ? -11.105 -9.301 5.786 1.00 88.81 101 ASP A O 1
ATOM 834 N N . GLY A 1 102 ? -9.768 -10.970 6.457 1.00 83.12 102 GLY A N 1
ATOM 835 C CA . GLY A 1 102 ? -8.564 -10.145 6.598 1.00 83.12 102 GLY A CA 1
ATOM 836 C C . GLY A 1 102 ? -8.403 -9.462 7.961 1.00 83.12 102 GLY A C 1
ATOM 837 O O . GLY A 1 102 ? -7.335 -8.906 8.225 1.00 83.12 102 GLY A O 1
ATOM 838 N N . ILE A 1 103 ? -9.394 -9.549 8.856 1.00 86.50 103 ILE A N 1
ATOM 839 C CA . ILE A 1 103 ? -9.250 -9.124 10.253 1.00 86.50 103 ILE A CA 1
A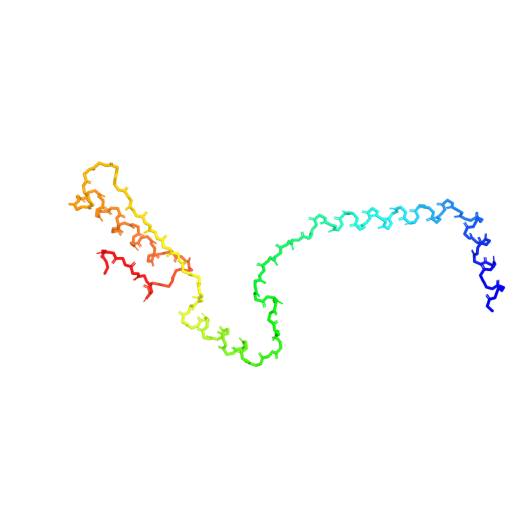TOM 840 C C . ILE A 1 103 ? -8.737 -10.294 11.099 1.00 86.50 103 ILE A C 1
ATOM 842 O O . ILE A 1 103 ? -9.279 -11.397 11.086 1.00 86.50 103 ILE A O 1
ATOM 846 N N . ASN A 1 104 ? -7.691 -10.051 11.890 1.00 85.44 104 ASN A N 1
ATOM 847 C CA . ASN A 1 104 ? -7.257 -11.007 12.902 1.00 85.44 104 ASN A CA 1
ATOM 848 C C . ASN A 1 104 ? -8.144 -10.869 14.148 1.00 85.44 104 ASN A C 1
ATOM 850 O O . ASN A 1 104 ? -7.921 -9.983 14.975 1.00 85.44 104 ASN A O 1
ATOM 854 N N . ALA A 1 105 ? -9.118 -11.771 14.288 1.00 85.56 105 ALA A N 1
ATOM 855 C CA . ALA A 1 105 ? -10.040 -11.830 15.424 1.00 85.56 105 ALA A CA 1
ATOM 856 C C . ALA A 1 105 ? -9.329 -11.795 16.792 1.00 85.56 105 ALA A C 1
ATOM 858 O O . ALA A 1 105 ? -9.790 -11.125 17.711 1.00 85.56 105 ALA A O 1
ATOM 859 N N . GLY A 1 106 ? -8.165 -12.441 16.926 1.00 84.75 106 GLY A N 1
ATOM 860 C CA . GLY A 1 106 ? -7.391 -12.461 18.174 1.00 84.75 106 GLY A CA 1
ATOM 861 C C . GLY A 1 106 ? -6.723 -11.129 18.539 1.00 84.75 106 GLY A C 1
ATOM 862 O O . GLY A 1 106 ? -6.080 -11.039 19.583 1.00 84.75 106 GLY A O 1
ATOM 863 N N . ARG A 1 107 ? -6.827 -10.105 17.683 1.00 83.25 107 ARG A N 1
ATOM 864 C CA . ARG A 1 107 ? -6.218 -8.778 17.878 1.00 83.25 107 ARG A CA 1
ATOM 865 C C . ARG A 1 107 ? -7.241 -7.639 17.865 1.00 83.25 107 ARG A C 1
ATOM 867 O O . ARG A 1 107 ? -6.846 -6.477 17.789 1.00 83.25 107 ARG A O 1
ATOM 874 N N . ILE A 1 108 ? -8.534 -7.948 17.950 1.00 89.06 108 ILE A N 1
ATOM 875 C CA . ILE A 1 108 ? -9.574 -6.931 18.114 1.00 89.06 108 ILE A CA 1
ATOM 876 C C . ILE A 1 108 ? -9.561 -6.454 19.569 1.00 89.06 108 ILE A C 1
ATOM 878 O O . ILE A 1 108 ? -9.647 -7.247 20.500 1.00 89.06 108 ILE A O 1
ATOM 882 N N . THR A 1 109 ? -9.451 -5.143 19.772 1.00 89.81 109 THR A N 1
ATOM 883 C CA . THR A 1 109 ? -9.602 -4.507 21.086 1.00 89.81 109 THR A CA 1
ATOM 884 C C . THR A 1 109 ? -10.757 -3.522 21.000 1.00 89.81 109 THR A C 1
ATOM 886 O O . THR A 1 109 ? -10.728 -2.601 20.186 1.00 89.81 109 THR A O 1
ATOM 8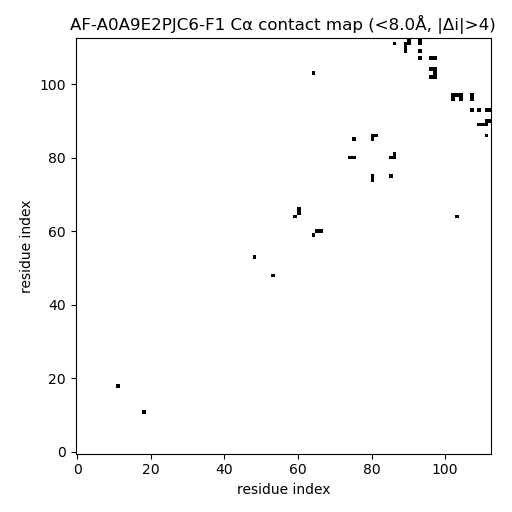89 N N . SER A 1 110 ? -11.788 -3.740 21.811 1.00 89.75 110 SER A N 1
ATOM 890 C CA . SER A 1 110 ? -13.022 -2.952 21.806 1.00 89.75 110 SER A CA 1
ATOM 891 C C . SER A 1 110 ? -13.518 -2.747 23.232 1.00 89.75 110 SER A C 1
ATOM 893 O O . SER A 1 110 ? -13.212 -3.539 24.113 1.00 89.75 110 SER A O 1
ATOM 895 N N . LEU 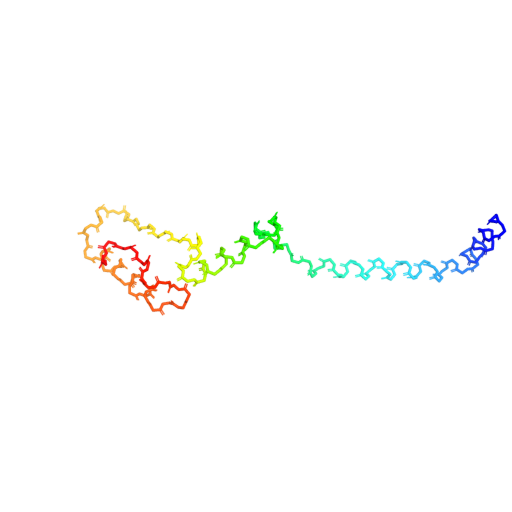A 1 111 ? -14.322 -1.707 23.459 1.00 86.44 111 LEU A N 1
ATOM 896 C CA . LEU A 1 111 ? -14.979 -1.470 24.749 1.00 86.44 111 LEU A CA 1
ATOM 897 C C . LEU A 1 111 ? -15.987 -2.582 25.104 1.00 86.44 111 LEU A C 1
ATOM 899 O O . LEU A 1 111 ? -16.336 -2.746 26.268 1.00 86.44 111 LEU A O 1
ATOM 903 N N . SER A 1 112 ? -16.481 -3.317 24.104 1.00 83.12 112 SER A N 1
ATOM 904 C CA . SER A 1 112 ? -17.484 -4.370 24.282 1.00 83.12 112 SER A CA 1
ATOM 905 C C . SER A 1 112 ? -16.922 -5.794 24.355 1.00 83.12 112 SER A C 1
ATOM 907 O O . SER A 1 112 ? -17.726 -6.722 24.427 1.00 83.12 112 SER A O 1
ATOM 909 N N . ALA A 1 113 ? -15.602 -5.978 24.234 1.00 72.25 113 ALA A N 1
ATOM 910 C CA . ALA A 1 113 ? -14.941 -7.283 24.129 1.00 72.25 113 ALA A CA 1
ATOM 911 C C . ALA A 1 113 ? -13.981 -7.534 25.296 1.00 72.25 113 ALA A C 1
ATOM 913 O O . ALA A 1 113 ? -13.360 -6.555 25.765 1.00 72.25 113 ALA A O 1
#

Solvent-accessible surface area (backbone atoms only — not comparable to full-atom values): 7284 Å² total; per-residue (Å²): 114,70,70,58,55,52,55,48,51,52,50,47,63,75,42,42,67,61,54,51,52,52,51,51,51,52,51,52,50,52,58,58,55,58,75,74,63,77,85,77,86,54,76,69,74,79,47,73,84,86,42,73,65,56,61,52,48,53,50,48,29,69,73,75,48,66,91,86,75,85,85,88,84,87,82,67,94,71,83,69,70,91,39,72,72,55,48,50,48,52,42,51,55,52,56,52,48,60,70,38,87,91,52,63,58,95,71,71,83,53,97,78,106

Foldseek 3Di:
DVVVVVVVVVVCVVPVVVVVVVVVVVVVVVVVVVVVDDPPPDVCVPDPPPDVVVVVVVVCCVVVNDPDDDDDDDDDPDDDCPDPVNVVVQVVVLVVLCVDPPRDNVPDDGPND

pLDDT: mean 84.92, std 9.42, range [59.91, 97.25]